Protein AF-A0AAW0JZM8-F1 (afdb_monomer_lite)

Structure (mmCIF, N/CA/C/O backbone):
data_AF-A0AAW0JZM8-F1
#
_entry.id   AF-A0AAW0JZM8-F1
#
loop_
_atom_site.group_PDB
_atom_site.id
_atom_site.type_symbol
_atom_site.label_atom_id
_atom_site.label_alt_id
_atom_site.label_comp_id
_atom_site.label_asym_id
_atom_site.label_entity_id
_atom_site.label_seq_id
_atom_site.pdbx_PDB_ins_code
_atom_site.Cartn_x
_atom_site.Cartn_y
_atom_site.Cartn_z
_atom_site.occupancy
_atom_site.B_iso_or_equiv
_atom_site.auth_seq_id
_atom_site.auth_comp_id
_atom_site.auth_asym_id
_atom_site.auth_atom_id
_atom_site.pdbx_PDB_model_num
ATOM 1 N N . MET A 1 1 ? 15.615 63.230 13.617 1.00 45.03 1 MET A N 1
ATOM 2 C CA . MET A 1 1 ? 15.292 61.955 14.292 1.00 45.03 1 MET A CA 1
ATOM 3 C C . MET A 1 1 ? 13.952 61.483 13.770 1.00 45.03 1 MET A C 1
ATOM 5 O O . MET A 1 1 ? 12.961 62.165 13.987 1.00 45.03 1 MET A O 1
ATOM 9 N N . LYS A 1 2 ? 13.944 60.403 12.987 1.00 40.84 2 LYS A N 1
ATOM 10 C CA . LYS A 1 2 ? 12.712 59.765 12.509 1.00 40.84 2 LYS A CA 1
ATOM 11 C C . LYS A 1 2 ? 12.279 58.720 13.555 1.00 40.84 2 LYS A C 1
ATOM 13 O O . LYS A 1 2 ? 13.166 58.125 14.166 1.00 40.84 2 LYS A O 1
ATOM 18 N N . PRO A 1 3 ? 10.973 58.537 13.806 1.00 41.38 3 PRO A N 1
ATOM 19 C CA . PRO A 1 3 ? 10.477 57.596 14.808 1.00 41.38 3 PRO A CA 1
ATOM 20 C C . PRO A 1 3 ? 10.865 56.148 14.465 1.00 41.38 3 PRO A C 1
ATOM 22 O O . PRO A 1 3 ? 10.986 55.786 13.295 1.00 41.38 3 PRO A O 1
ATOM 25 N N . VAL A 1 4 ? 11.042 55.328 15.507 1.00 50.41 4 VAL A N 1
ATOM 26 C CA . VAL A 1 4 ? 11.489 53.915 15.467 1.00 50.41 4 VAL A CA 1
ATOM 27 C C . VAL A 1 4 ? 10.543 53.001 14.661 1.00 50.41 4 VAL A C 1
ATOM 29 O O . VAL A 1 4 ? 10.888 51.874 14.328 1.00 50.41 4 VAL A O 1
ATOM 32 N N . GLU A 1 5 ? 9.385 53.508 14.251 1.00 47.94 5 GLU A N 1
ATOM 33 C CA . GLU A 1 5 ? 8.382 52.804 13.446 1.00 47.94 5 GLU A CA 1
ATOM 34 C C . GLU A 1 5 ? 8.739 52.703 11.947 1.00 47.94 5 GLU A C 1
ATOM 36 O O . GLU A 1 5 ? 8.196 51.866 11.232 1.00 47.94 5 GLU A O 1
ATOM 41 N N . LEU A 1 6 ? 9.706 53.490 11.456 1.00 44.22 6 LEU A N 1
ATOM 42 C CA . LEU A 1 6 ? 10.126 53.453 10.044 1.00 44.22 6 LEU A CA 1
ATOM 43 C C . LEU A 1 6 ? 11.181 52.380 9.722 1.00 44.22 6 LEU A C 1
ATOM 45 O O . LEU A 1 6 ? 11.315 52.004 8.560 1.00 44.22 6 LEU A O 1
ATOM 49 N N . LEU A 1 7 ? 11.873 51.824 10.724 1.00 44.62 7 LEU A N 1
ATOM 50 C CA . LEU A 1 7 ? 12.857 50.742 10.529 1.00 44.62 7 LEU A CA 1
ATOM 51 C C . LEU A 1 7 ? 12.216 49.362 10.303 1.00 44.62 7 LEU A C 1
ATOM 53 O O . LEU A 1 7 ? 12.874 48.458 9.795 1.00 44.62 7 LEU A O 1
ATOM 57 N N . LEU A 1 8 ? 10.929 49.199 10.621 1.00 47.19 8 LEU A N 1
ATOM 58 C CA . LEU A 1 8 ? 10.200 47.945 10.400 1.00 47.19 8 LEU A CA 1
ATOM 59 C C . LEU A 1 8 ? 9.615 47.822 8.985 1.00 47.19 8 LEU A C 1
ATOM 61 O O . LEU A 1 8 ? 9.222 46.732 8.586 1.00 4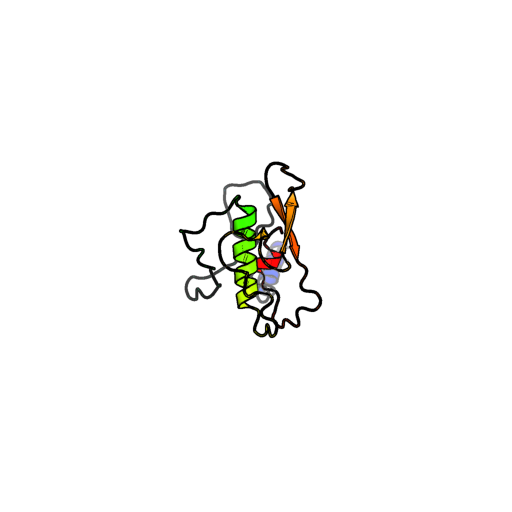7.19 8 LEU A O 1
ATOM 65 N N . SER A 1 9 ? 9.584 48.903 8.201 1.00 44.34 9 SER A N 1
ATOM 66 C CA . SER A 1 9 ? 9.092 48.852 6.816 1.00 44.34 9 SER A CA 1
ATOM 67 C C . SER A 1 9 ? 10.167 48.433 5.803 1.00 44.34 9 SER A C 1
ATOM 69 O O . SER A 1 9 ? 9.861 47.727 4.845 1.00 44.34 9 SER A O 1
ATOM 71 N N . GLU A 1 10 ? 11.437 48.773 6.045 1.00 46.12 10 GLU A N 1
ATOM 72 C CA . GLU A 1 10 ? 12.543 48.451 5.127 1.00 46.12 10 GLU A CA 1
ATOM 73 C C . GLU A 1 10 ? 13.203 47.090 5.413 1.00 46.12 10 GLU A C 1
ATOM 75 O O . GLU A 1 10 ? 13.755 46.476 4.502 1.00 46.12 10 GLU A O 1
ATOM 80 N N . LEU A 1 11 ? 13.072 46.541 6.629 1.00 44.38 11 LEU A N 1
ATOM 81 C CA . LEU A 1 11 ? 13.499 45.161 6.919 1.00 44.38 11 LEU A CA 1
ATOM 82 C C . LEU A 1 11 ? 12.531 44.104 6.361 1.00 44.38 11 LEU A C 1
ATOM 84 O O . LEU A 1 11 ? 12.945 42.976 6.095 1.00 44.38 11 LEU A O 1
ATOM 88 N N . ASN A 1 12 ? 11.274 44.473 6.105 1.00 53.19 12 ASN A N 1
ATOM 89 C CA . ASN A 1 12 ? 10.270 43.562 5.551 1.00 53.19 12 ASN A CA 1
ATOM 90 C C . ASN A 1 12 ? 10.398 43.376 4.031 1.00 53.19 12 ASN A C 1
ATOM 92 O O . ASN A 1 12 ? 9.993 42.341 3.511 1.00 53.19 12 ASN A O 1
ATOM 96 N N . ALA A 1 13 ? 10.997 44.328 3.311 1.00 46.75 13 ALA A N 1
ATOM 97 C CA . ALA A 1 13 ? 11.145 44.241 1.857 1.00 46.75 13 ALA A CA 1
ATOM 98 C C . ALA A 1 13 ? 12.374 43.422 1.408 1.00 46.75 13 ALA A C 1
ATOM 100 O O . ALA A 1 13 ? 12.394 42.910 0.290 1.00 46.75 13 ALA A O 1
ATOM 101 N N . ALA A 1 14 ? 13.391 43.264 2.265 1.00 45.50 14 ALA A N 1
ATOM 102 C CA . ALA A 1 14 ? 14.632 42.561 1.917 1.00 45.50 14 ALA A CA 1
ATOM 103 C C . ALA A 1 14 ? 14.622 41.053 2.238 1.00 45.50 14 ALA A C 1
ATOM 105 O O . ALA A 1 14 ? 15.433 40.313 1.686 1.00 45.50 14 ALA A O 1
ATOM 106 N N . TRP A 1 15 ? 13.692 40.576 3.074 1.00 45.41 15 TRP A N 1
ATOM 107 C CA . TRP A 1 15 ? 13.544 39.146 3.395 1.00 45.41 15 TRP A CA 1
ATOM 108 C C . TRP A 1 15 ? 12.408 38.443 2.638 1.00 45.41 15 TRP A C 1
ATOM 110 O O . TRP A 1 15 ? 12.317 37.222 2.670 1.00 45.41 15 TRP A O 1
ATOM 120 N N . GLN A 1 16 ? 11.585 39.163 1.871 1.00 43.00 16 GLN A N 1
ATOM 121 C CA . GLN A 1 16 ? 10.498 38.576 1.069 1.00 43.00 16 GLN A CA 1
ATOM 122 C C . GLN A 1 16 ? 10.956 37.907 -0.246 1.00 43.00 16 GLN A C 1
ATOM 124 O O . GLN A 1 16 ? 10.180 37.780 -1.190 1.00 43.00 16 GLN A O 1
ATOM 129 N N . ARG A 1 17 ? 12.214 37.458 -0.343 1.00 51.03 17 ARG A N 1
ATOM 130 C CA . ARG A 1 17 ? 12.748 36.767 -1.535 1.00 51.03 17 ARG A CA 1
ATOM 131 C C . ARG A 1 17 ? 13.494 35.471 -1.224 1.00 51.03 17 ARG A C 1
ATOM 133 O O . ARG A 1 17 ? 14.467 35.145 -1.892 1.00 51.03 17 ARG A O 1
ATOM 140 N N . ALA A 1 18 ? 13.016 34.709 -0.250 1.00 44.44 18 ALA A N 1
ATOM 141 C CA . ALA A 1 18 ? 13.235 33.268 -0.190 1.00 44.44 18 ALA A CA 1
ATOM 142 C C . ALA A 1 18 ? 12.201 32.662 0.763 1.00 44.44 18 ALA A C 1
ATOM 144 O O . ALA A 1 18 ? 12.092 33.100 1.900 1.00 44.44 18 ALA A O 1
ATOM 145 N N . ILE A 1 19 ? 11.501 31.622 0.306 1.00 40.62 19 ILE A N 1
ATOM 146 C CA . ILE A 1 19 ? 10.450 30.874 1.016 1.00 40.62 19 ILE A CA 1
ATOM 147 C C . ILE A 1 19 ? 9.079 31.574 0.998 1.00 40.62 19 ILE A C 1
ATOM 149 O O . ILE A 1 19 ? 8.740 32.417 1.824 1.00 40.62 19 ILE A O 1
ATOM 153 N N . HIS A 1 20 ? 8.251 31.166 0.039 1.00 39.25 20 HIS A N 1
ATOM 154 C CA . HIS A 1 20 ? 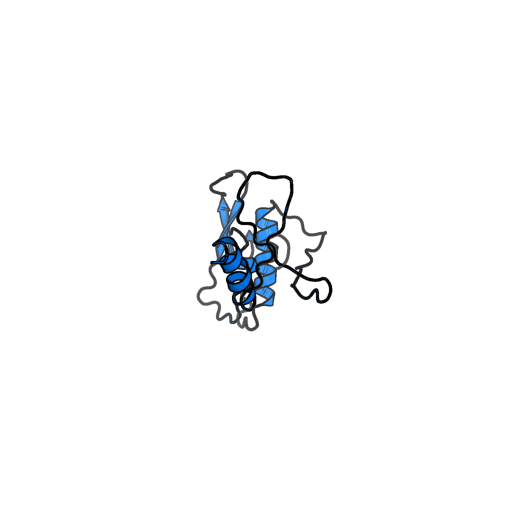6.841 31.527 -0.032 1.00 39.25 20 HIS A CA 1
ATOM 155 C C . HIS A 1 20 ? 6.061 30.646 0.965 1.00 39.25 20 HIS A C 1
ATOM 157 O O . HIS A 1 20 ? 5.674 29.528 0.639 1.00 39.25 20 HIS A O 1
ATOM 163 N N . ILE A 1 21 ? 5.865 31.112 2.203 1.00 44.03 21 ILE A N 1
ATOM 164 C CA . ILE A 1 21 ? 4.858 30.539 3.114 1.00 44.03 21 ILE A CA 1
ATOM 165 C C . ILE A 1 21 ? 3.620 31.422 3.011 1.00 44.03 21 ILE A C 1
ATOM 167 O O . ILE A 1 21 ? 3.566 32.510 3.584 1.00 44.03 21 ILE A O 1
ATOM 171 N N . SER A 1 22 ? 2.621 30.959 2.263 1.00 43.25 22 SER A N 1
ATOM 172 C CA . SER A 1 22 ? 1.286 31.551 2.299 1.00 43.25 22 SER A CA 1
ATOM 173 C C . SER A 1 22 ? 0.576 31.071 3.566 1.00 43.25 22 SER A C 1
ATOM 175 O O . SER A 1 22 ? 0.217 29.900 3.686 1.00 43.25 22 SER A O 1
ATOM 177 N N . TYR A 1 23 ? 0.397 31.956 4.547 1.00 44.81 23 TYR A N 1
ATOM 178 C CA . TYR A 1 23 ? -0.482 31.691 5.684 1.00 44.81 23 TYR A CA 1
ATOM 179 C C . TYR A 1 23 ? -1.940 31.866 5.228 1.00 44.81 23 TYR A C 1
ATOM 181 O O . TYR A 1 23 ? -2.368 32.981 4.928 1.00 44.81 23 TYR A O 1
ATOM 189 N N . CYS A 1 24 ? -2.721 30.781 5.196 1.00 47.06 24 CYS A N 1
ATOM 190 C CA . CYS A 1 24 ? -4.172 30.859 5.010 1.00 47.06 24 CYS A CA 1
ATOM 191 C C . CYS A 1 24 ? -4.814 31.543 6.230 1.00 47.06 24 CYS A C 1
ATOM 193 O O . CYS A 1 24 ? -4.725 31.034 7.346 1.00 47.06 24 CYS A O 1
ATOM 195 N N . LYS A 1 25 ? -5.493 32.680 6.034 1.00 37.94 25 LYS A N 1
ATOM 196 C CA . LYS A 1 25 ? -6.461 33.189 7.015 1.00 37.94 25 LYS A CA 1
ATOM 197 C C . LYS A 1 25 ? -7.734 32.353 6.898 1.00 37.94 25 LYS A C 1
ATOM 199 O O . LYS A 1 25 ? -8.571 32.648 6.053 1.00 37.94 25 LYS A O 1
ATOM 204 N N . ASP A 1 26 ? -7.885 31.344 7.745 1.00 42.72 26 ASP A N 1
ATOM 205 C CA . ASP A 1 26 ? -9.205 30.786 8.037 1.00 42.72 26 ASP A CA 1
ATOM 206 C C . ASP A 1 26 ? -9.799 31.562 9.223 1.00 42.72 26 ASP A C 1
ATOM 208 O O . ASP A 1 26 ? -9.156 31.709 10.264 1.00 42.72 26 ASP A O 1
ATOM 212 N N . GLN A 1 27 ? -10.992 32.133 9.060 1.00 44.06 27 GLN A N 1
ATOM 213 C CA . GLN A 1 27 ? -11.641 32.950 10.090 1.00 44.06 27 GLN A CA 1
ATOM 214 C C . GLN A 1 27 ? -12.501 32.139 11.070 1.00 44.06 27 GLN A C 1
ATOM 216 O O . GLN A 1 27 ? -13.363 32.729 11.724 1.00 44.06 27 GLN A O 1
ATOM 221 N N . GLN A 1 28 ? -12.300 30.820 11.230 1.00 52.44 28 GLN A N 1
ATOM 222 C CA . GLN A 1 28 ? -13.211 30.088 12.118 1.00 52.44 28 GLN A CA 1
ATOM 223 C C . GLN A 1 28 ? -12.726 28.861 12.897 1.00 52.44 28 GLN A C 1
ATOM 225 O O . GLN A 1 28 ? -13.570 28.062 13.288 1.00 52.44 28 GLN A O 1
ATOM 230 N N . THR A 1 29 ? -11.449 28.735 13.283 1.00 40.78 29 THR A N 1
ATOM 231 C CA . THR A 1 29 ? -11.083 27.754 14.333 1.00 40.78 29 THR A CA 1
ATOM 232 C C . THR A 1 29 ? -9.882 28.174 15.184 1.00 40.78 29 THR A C 1
ATOM 234 O O . THR A 1 29 ? -8.752 28.216 14.706 1.00 40.78 29 THR A O 1
ATOM 237 N N . THR A 1 30 ? -10.102 28.398 16.484 1.00 41.78 30 THR A N 1
ATOM 238 C CA . THR A 1 30 ? -9.069 28.620 17.519 1.00 41.78 30 THR A CA 1
ATOM 239 C C . THR A 1 30 ? -8.413 27.303 17.953 1.00 41.78 30 THR A C 1
ATOM 241 O O . THR A 1 30 ? -8.324 26.998 19.140 1.00 41.78 30 THR A O 1
ATOM 244 N N . VAL A 1 31 ? -7.990 26.473 17.001 1.00 42.31 31 VAL A N 1
ATOM 245 C CA . VAL A 1 31 ? -7.207 25.271 17.299 1.00 42.31 31 VAL A CA 1
ATOM 246 C C . VAL A 1 31 ? -6.013 25.243 16.365 1.00 42.31 31 VAL A C 1
ATOM 248 O O . VAL A 1 31 ? -6.164 25.205 15.146 1.00 42.31 31 VAL A O 1
ATOM 251 N N . ILE A 1 32 ? -4.817 25.297 16.949 1.00 51.56 32 ILE A N 1
ATOM 252 C CA . ILE A 1 32 ? -3.557 25.220 16.214 1.00 51.56 32 ILE A CA 1
ATOM 253 C C . ILE A 1 32 ? -3.372 23.761 15.794 1.00 51.56 32 ILE A C 1
ATOM 255 O O . ILE A 1 32 ? -2.749 22.971 16.495 1.00 51.56 32 ILE A O 1
ATOM 259 N N . TYR A 1 33 ? -3.956 23.391 14.660 1.00 44.34 33 TYR A N 1
ATOM 260 C CA . TYR A 1 33 ? -3.547 22.197 13.939 1.00 44.34 33 TYR A CA 1
ATOM 261 C C . TYR A 1 33 ? -2.470 22.613 12.944 1.00 44.34 33 TYR A C 1
ATOM 263 O O . TYR A 1 33 ? -2.697 23.486 12.106 1.00 44.34 33 TYR A O 1
ATOM 271 N N . THR A 1 34 ? -1.294 21.989 13.017 1.00 44.66 34 THR A N 1
ATOM 272 C CA . THR A 1 34 ? -0.272 22.051 11.966 1.00 44.66 34 THR A CA 1
ATOM 273 C C . THR A 1 34 ? -0.805 21.321 10.736 1.00 44.66 34 THR A C 1
ATOM 275 O O . THR A 1 34 ? -0.484 20.167 10.468 1.00 44.66 34 THR A O 1
ATOM 278 N N . LYS A 1 35 ? -1.697 21.984 10.003 1.00 52.66 35 LYS A N 1
ATOM 279 C CA . LYS A 1 35 ? -2.163 21.548 8.695 1.00 52.66 35 LYS A CA 1
ATOM 280 C C . LYS A 1 35 ? -1.178 22.070 7.654 1.00 52.66 35 LYS A C 1
ATOM 282 O O . LYS A 1 35 ? -0.990 23.277 7.532 1.00 52.66 35 LYS A O 1
ATOM 287 N N . ILE A 1 36 ? -0.540 21.163 6.918 1.00 45.72 36 ILE A N 1
ATOM 288 C CA . ILE A 1 36 ? 0.210 21.518 5.712 1.00 45.72 36 ILE A CA 1
ATOM 289 C C . ILE A 1 36 ? -0.839 21.828 4.639 1.00 45.72 36 ILE A C 1
ATOM 291 O O . ILE A 1 36 ? -1.544 20.930 4.184 1.00 45.72 36 ILE A O 1
ATOM 295 N N . CYS A 1 37 ? -0.989 23.101 4.277 1.00 44.06 37 CYS A N 1
ATOM 296 C CA . CYS A 1 37 ? -1.728 23.493 3.082 1.00 44.06 37 CYS A CA 1
ATOM 297 C C . CYS A 1 37 ? -0.756 23.421 1.901 1.00 44.06 37 CYS A C 1
ATOM 299 O O . CYS A 1 37 ? 0.177 24.219 1.834 1.00 44.06 37 CYS A O 1
ATOM 301 N N . SER A 1 38 ? -0.935 22.472 0.986 1.00 44.00 38 SER A N 1
ATOM 302 C CA . SER A 1 38 ? -0.253 22.516 -0.307 1.00 44.00 38 SER A CA 1
ATOM 303 C C . SER A 1 38 ? -1.015 23.476 -1.211 1.00 44.00 38 SER A C 1
ATOM 305 O O . SER A 1 38 ? -2.189 23.248 -1.500 1.00 44.00 38 SER A O 1
ATOM 307 N N . ALA A 1 39 ? -0.356 24.550 -1.638 1.00 42.78 39 ALA A N 1
ATOM 308 C CA . ALA A 1 39 ? -0.819 25.338 -2.766 1.00 42.78 39 ALA A CA 1
ATOM 309 C C . ALA A 1 39 ? -0.633 24.487 -4.024 1.00 42.78 39 ALA A C 1
ATOM 311 O O . ALA A 1 39 ? 0.481 24.339 -4.517 1.00 42.78 39 ALA A O 1
ATOM 312 N N . THR A 1 40 ? -1.704 23.868 -4.496 1.00 39.22 40 THR A N 1
ATOM 313 C CA . THR A 1 40 ? -1.813 23.565 -5.917 1.00 39.22 40 THR A CA 1
ATOM 314 C C . THR A 1 40 ? -2.626 24.706 -6.491 1.00 39.22 40 THR A C 1
ATOM 316 O O . THR A 1 40 ? -3.836 24.776 -6.271 1.00 39.22 40 THR A O 1
ATOM 319 N N . ASP A 1 41 ? -1.924 25.640 -7.130 1.00 37.59 41 ASP A N 1
ATOM 320 C CA . ASP A 1 41 ? -2.533 26.457 -8.166 1.00 37.59 41 ASP A CA 1
ATOM 321 C C . ASP A 1 41 ? -3.185 25.489 -9.164 1.00 37.59 41 ASP A C 1
ATOM 323 O O . ASP A 1 41 ? -2.635 24.430 -9.482 1.00 37.59 41 ASP A O 1
ATOM 327 N N . GLU A 1 42 ? -4.411 25.805 -9.559 1.00 59.44 42 GLU A N 1
ATOM 328 C CA . GLU A 1 42 ? -5.081 25.139 -10.668 1.00 59.44 42 GLU A CA 1
ATOM 329 C C . GLU A 1 42 ? -4.152 25.224 -11.900 1.00 59.44 42 GLU A C 1
ATOM 331 O O . GLU A 1 42 ? -3.561 26.278 -12.126 1.00 59.44 42 GLU A O 1
ATOM 336 N N . ASP A 1 43 ? -4.017 24.116 -12.643 1.00 48.44 43 ASP A N 1
ATOM 337 C CA . ASP A 1 43 ? -3.170 23.903 -13.841 1.00 48.44 43 ASP A CA 1
ATOM 338 C C . ASP A 1 43 ? -1.841 23.135 -13.629 1.00 48.44 43 ASP A C 1
ATOM 340 O O . ASP A 1 43 ? -0.766 23.618 -13.961 1.00 48.44 43 ASP A O 1
ATOM 344 N N . ASP A 1 44 ? -1.918 21.914 -13.078 1.00 39.69 44 ASP A N 1
ATOM 345 C CA . ASP A 1 44 ? -1.194 20.703 -13.537 1.00 39.69 44 ASP A CA 1
ATOM 346 C C . ASP A 1 44 ? -1.465 19.548 -12.551 1.00 39.69 44 ASP A C 1
ATOM 348 O O . ASP A 1 44 ? -0.668 19.183 -11.682 1.00 39.69 44 ASP A O 1
ATOM 352 N N . GLU A 1 45 ? -2.658 18.965 -12.672 1.00 46.44 45 GLU A N 1
ATOM 353 C CA . GLU A 1 45 ? -3.105 17.791 -11.922 1.00 46.44 45 GLU A CA 1
ATOM 354 C C . GLU A 1 45 ? -2.373 16.526 -12.413 1.00 46.44 45 GLU A C 1
ATOM 356 O O . GLU A 1 45 ? -2.908 15.707 -13.154 1.00 46.44 45 GLU A O 1
ATOM 361 N N . GLN A 1 46 ? -1.115 16.366 -12.008 1.00 42.59 46 GLN A N 1
ATOM 362 C CA . GLN A 1 46 ? -0.376 15.096 -12.057 1.00 42.59 46 GLN A CA 1
ATOM 363 C C . GLN A 1 46 ? 0.180 14.746 -10.667 1.00 42.59 46 GLN A C 1
ATOM 365 O O . GLN A 1 46 ? 1.248 14.160 -10.520 1.00 42.59 46 GLN A O 1
ATOM 370 N N . GLY A 1 47 ? -0.572 15.081 -9.616 1.00 41.78 47 GLY A N 1
ATOM 371 C CA . GLY A 1 47 ? -0.515 14.332 -8.365 1.00 41.78 47 GLY A CA 1
ATOM 372 C C . GLY A 1 47 ? -1.348 13.074 -8.565 1.00 41.78 47 GLY A C 1
ATOM 373 O O . GLY A 1 47 ? -2.531 13.183 -8.870 1.00 41.78 47 GLY A O 1
ATOM 374 N N . LEU A 1 48 ? -0.735 11.894 -8.474 1.00 44.09 48 LEU A N 1
ATOM 375 C CA . LEU A 1 48 ? -1.359 10.606 -8.775 1.00 44.09 48 LEU A CA 1
ATOM 376 C C . LEU A 1 48 ? -2.534 10.329 -7.816 1.00 44.09 48 LEU A C 1
ATOM 378 O O . LEU A 1 48 ? -2.398 9.608 -6.829 1.00 44.09 48 LEU A O 1
ATOM 382 N N . ALA A 1 49 ? -3.708 10.894 -8.094 1.00 50.22 49 ALA A N 1
ATOM 383 C CA . ALA A 1 49 ? -4.949 10.503 -7.459 1.00 50.22 49 ALA A CA 1
ATOM 384 C C . ALA A 1 49 ? -5.192 9.044 -7.852 1.00 50.22 49 ALA A C 1
ATOM 386 O O . ALA A 1 49 ? -5.667 8.751 -8.949 1.00 50.22 49 ALA A O 1
ATOM 387 N N . VAL A 1 50 ? -4.805 8.105 -6.984 1.00 61.19 50 VAL A N 1
ATOM 388 C CA . VAL A 1 50 ? -5.108 6.687 -7.184 1.00 61.19 50 VAL A CA 1
ATOM 389 C C . VAL A 1 50 ? -6.629 6.562 -7.167 1.00 61.19 50 VAL A C 1
ATOM 391 O O . VAL A 1 50 ? -7.2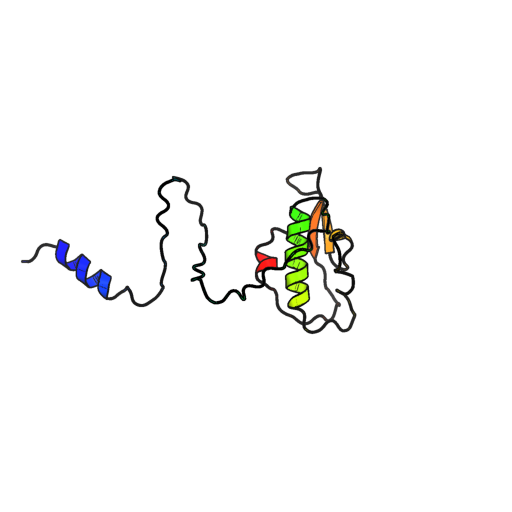58 6.521 -6.107 1.00 61.19 50 VAL A O 1
ATOM 394 N N . ALA A 1 51 ? -7.230 6.553 -8.356 1.00 74.94 51 ALA A N 1
ATOM 395 C CA . ALA A 1 51 ? -8.655 6.359 -8.535 1.00 74.94 51 ALA A CA 1
ATOM 396 C C . ALA A 1 51 ? -9.003 4.953 -8.035 1.00 74.94 51 ALA A C 1
ATOM 398 O O . ALA A 1 51 ? -8.718 3.943 -8.678 1.00 74.94 51 ALA A O 1
ATOM 399 N N . VAL A 1 52 ? -9.572 4.880 -6.832 1.00 85.62 52 VAL A N 1
ATOM 400 C CA . VAL A 1 52 ? -10.025 3.613 -6.260 1.00 85.62 52 VAL A CA 1
ATOM 401 C C . VAL A 1 52 ? -11.280 3.182 -7.006 1.00 85.62 52 VAL A C 1
ATOM 403 O O . VAL A 1 52 ? -12.269 3.914 -7.006 1.00 85.62 52 VAL A O 1
ATOM 406 N N . ASP A 1 53 ? -11.251 1.988 -7.601 1.00 87.81 53 ASP A N 1
ATOM 407 C CA . ASP A 1 53 ? -12.421 1.391 -8.248 1.00 87.81 53 ASP A CA 1
ATOM 408 C C . ASP A 1 53 ? -13.617 1.378 -7.271 1.00 87.81 53 ASP A C 1
ATOM 410 O O . ASP A 1 53 ? -13.517 0.789 -6.185 1.00 87.81 53 ASP A O 1
ATOM 414 N N . PRO A 1 54 ? -14.752 2.014 -7.624 1.00 88.81 54 PRO A N 1
ATOM 415 C CA . PRO A 1 54 ? -15.922 2.099 -6.753 1.00 88.81 54 PRO A CA 1
ATOM 416 C C . PRO A 1 54 ? -16.539 0.731 -6.429 1.00 88.81 54 PRO A C 1
ATOM 418 O O . PRO A 1 54 ? -17.304 0.616 -5.467 1.00 88.81 54 PRO A O 1
ATOM 421 N N . ASN A 1 55 ? -16.222 -0.320 -7.187 1.00 93.81 55 ASN A N 1
ATOM 422 C CA . ASN A 1 55 ? -16.710 -1.673 -6.932 1.00 93.81 55 ASN A CA 1
ATOM 423 C C . ASN A 1 55 ? -15.942 -2.384 -5.811 1.00 93.81 55 ASN A C 1
ATOM 425 O O . ASN A 1 55 ? -16.452 -3.348 -5.235 1.00 93.81 55 ASN A O 1
ATOM 429 N N . LEU A 1 56 ? -14.756 -1.898 -5.432 1.00 93.94 56 LEU A N 1
ATOM 430 C CA . LEU A 1 56 ? -13.985 -2.477 -4.336 1.00 93.94 56 LEU A CA 1
ATOM 431 C C . LEU A 1 56 ? -14.652 -2.206 -2.983 1.00 93.94 56 LEU A C 1
ATOM 433 O O . LEU A 1 56 ? -15.052 -1.087 -2.657 1.00 93.94 56 LEU A O 1
ATOM 437 N N . ARG A 1 57 ? -14.764 -3.260 -2.171 1.00 97.31 57 ARG A N 1
ATOM 438 C CA . ARG A 1 57 ? -15.352 -3.218 -0.825 1.00 97.31 57 ARG A CA 1
ATOM 439 C C . ARG A 1 57 ? -14.288 -3.554 0.206 1.00 97.31 57 ARG A C 1
ATOM 441 O O . ARG A 1 57 ? -13.700 -4.632 0.144 1.00 97.31 57 ARG A O 1
ATOM 448 N N . PHE A 1 58 ? -14.056 -2.642 1.141 1.00 95.81 58 PHE A N 1
ATOM 449 C CA . PHE A 1 58 ? -13.054 -2.781 2.196 1.00 95.81 58 PHE A CA 1
ATOM 450 C C . PHE A 1 58 ? -13.726 -3.063 3.538 1.00 95.81 58 PHE A C 1
ATOM 452 O O . PHE A 1 58 ? -14.826 -2.578 3.790 1.00 95.81 58 PHE A O 1
ATOM 459 N N . GLU A 1 59 ? -13.055 -3.825 4.403 1.00 95.56 59 GLU A N 1
ATOM 460 C CA . GLU A 1 59 ? -13.577 -4.171 5.737 1.00 95.56 59 GLU A CA 1
ATOM 461 C C . GLU A 1 59 ? -13.698 -2.939 6.642 1.00 95.56 59 GLU A C 1
ATOM 463 O O . GLU A 1 59 ? -14.566 -2.881 7.508 1.00 95.56 59 GLU A O 1
ATOM 468 N N . ASN A 1 60 ? -12.810 -1.959 6.457 1.00 94.19 60 ASN A N 1
ATOM 469 C CA . ASN A 1 60 ? -12.794 -0.704 7.196 1.00 94.19 60 ASN A CA 1
ATOM 470 C C . ASN A 1 60 ? -12.025 0.388 6.412 1.00 94.19 60 ASN A C 1
ATOM 472 O O . ASN A 1 60 ? -11.310 0.071 5.451 1.00 94.19 60 ASN A O 1
ATOM 476 N N . PRO A 1 61 ? -12.149 1.671 6.806 1.00 93.31 61 PRO A N 1
ATOM 477 C CA . PRO A 1 61 ? -11.441 2.777 6.158 1.00 93.31 61 PRO A CA 1
ATOM 478 C C . PRO A 1 61 ? -9.911 2.668 6.205 1.00 93.31 61 PRO A C 1
ATOM 480 O O . PRO A 1 61 ? -9.258 3.063 5.241 1.00 93.31 61 PRO A O 1
ATOM 483 N N . SER A 1 62 ? -9.333 2.095 7.265 1.00 93.50 62 SER A N 1
ATOM 484 C CA . SER A 1 62 ? -7.880 1.921 7.384 1.00 93.50 62 SER A CA 1
ATOM 485 C C . SER A 1 62 ? -7.334 0.983 6.307 1.00 93.50 62 SER A C 1
ATOM 487 O O . SER A 1 62 ? -6.333 1.298 5.671 1.00 93.50 62 SER A O 1
ATOM 489 N N . LEU A 1 63 ? -8.024 -0.125 6.007 1.00 95.44 63 LEU A N 1
ATOM 490 C CA . LEU A 1 63 ? -7.631 -1.013 4.905 1.00 95.44 63 LEU A CA 1
ATOM 491 C C . LEU A 1 63 ? -7.827 -0.370 3.528 1.00 95.44 63 LEU A C 1
ATOM 493 O O . LEU A 1 63 ? -7.052 -0.650 2.617 1.00 95.44 63 LEU A O 1
ATOM 497 N N . ARG A 1 64 ? -8.818 0.515 3.359 1.00 94.81 64 ARG A N 1
ATOM 498 C CA . ARG A 1 64 ? -8.949 1.314 2.128 1.00 94.81 64 ARG A CA 1
ATOM 499 C C . ARG A 1 64 ? -7.757 2.257 1.953 1.00 94.81 64 ARG A C 1
ATOM 501 O O . ARG A 1 64 ? -7.239 2.375 0.847 1.00 94.81 64 ARG A O 1
ATOM 508 N N . GLN A 1 65 ? -7.315 2.907 3.027 1.00 93.50 65 GLN A N 1
ATOM 509 C CA . GLN A 1 65 ? -6.147 3.785 2.991 1.00 93.50 65 GLN A CA 1
ATOM 510 C C . GLN A 1 65 ? -4.861 2.996 2.710 1.00 93.50 65 GLN A C 1
ATOM 512 O O . GLN A 1 65 ? -4.087 3.372 1.834 1.00 93.50 65 GLN A O 1
ATOM 517 N N . ALA A 1 66 ? -4.687 1.847 3.368 1.00 95.12 66 ALA A N 1
ATOM 518 C CA . ALA A 1 66 ? -3.572 0.943 3.104 1.00 95.12 66 ALA A CA 1
ATOM 519 C C . ALA A 1 66 ? -3.565 0.450 1.648 1.00 95.12 66 ALA A C 1
ATOM 521 O O . ALA A 1 66 ? -2.510 0.397 1.026 1.00 95.12 66 ALA A O 1
ATOM 522 N N . TYR A 1 67 ? -4.732 0.142 1.068 1.00 96.00 67 TYR A N 1
ATOM 523 C CA . TYR A 1 67 ? -4.838 -0.197 -0.353 1.00 96.00 67 TYR A CA 1
ATOM 524 C C . TYR A 1 67 ? -4.292 0.922 -1.243 1.00 96.00 67 TYR A C 1
ATOM 526 O O . TYR A 1 67 ? -3.465 0.643 -2.104 1.00 96.00 67 TYR A O 1
ATOM 534 N N . ILE A 1 68 ? -4.704 2.173 -1.016 1.00 94.12 68 ILE A N 1
ATOM 535 C CA . ILE A 1 68 ? -4.231 3.331 -1.791 1.00 94.12 68 ILE A CA 1
ATOM 536 C C . ILE A 1 68 ? -2.705 3.446 -1.708 1.00 94.12 68 ILE A C 1
ATOM 538 O O . ILE A 1 68 ? -2.044 3.519 -2.742 1.00 94.12 68 ILE A O 1
ATOM 542 N N . ALA A 1 69 ? -2.148 3.375 -0.497 1.00 94.56 69 ALA A N 1
ATOM 543 C CA . ALA A 1 69 ? -0.707 3.444 -0.272 1.00 94.56 69 ALA A CA 1
ATOM 544 C C . ALA A 1 69 ? 0.059 2.318 -0.974 1.00 94.56 69 ALA A C 1
ATOM 546 O O . ALA A 1 69 ? 1.072 2.556 -1.627 1.00 94.56 69 ALA A O 1
ATOM 547 N N . LEU A 1 70 ? -0.443 1.085 -0.876 1.00 95.88 70 LEU A N 1
ATOM 548 C CA . LEU A 1 70 ? 0.184 -0.087 -1.483 1.00 95.88 70 LEU A CA 1
ATOM 549 C C . LEU A 1 70 ? 0.064 -0.077 -3.009 1.00 95.88 70 LEU A C 1
ATOM 551 O O . LEU A 1 70 ? 0.979 -0.542 -3.680 1.00 95.88 70 LEU A O 1
ATOM 555 N N . GLN A 1 71 ? -1.022 0.456 -3.577 1.00 96.06 71 GLN A N 1
ATOM 556 C CA . GLN A 1 71 ? -1.135 0.637 -5.028 1.00 96.06 71 GLN A CA 1
ATOM 557 C C . GLN A 1 71 ? -0.206 1.747 -5.534 1.00 96.06 71 GLN A C 1
ATOM 559 O O . GLN A 1 71 ? 0.462 1.552 -6.549 1.00 96.06 71 GLN A O 1
ATOM 564 N N . ALA A 1 72 ? -0.092 2.863 -4.806 1.00 92.94 72 ALA A N 1
ATOM 565 C CA . ALA A 1 72 ? 0.893 3.901 -5.105 1.00 92.94 72 ALA A CA 1
ATOM 566 C C . ALA A 1 72 ? 2.317 3.325 -5.057 1.00 92.94 72 ALA A C 1
ATOM 568 O O . ALA A 1 72 ? 3.093 3.498 -5.995 1.00 92.94 72 ALA A O 1
ATOM 569 N N . TRP A 1 73 ? 2.642 2.543 -4.025 1.00 95.06 73 TRP A N 1
ATOM 570 C CA . TRP A 1 73 ? 3.956 1.914 -3.920 1.00 95.06 73 TRP A CA 1
ATOM 571 C C . TRP A 1 73 ? 4.199 0.867 -5.006 1.00 95.06 73 TRP A C 1
ATOM 573 O O . TRP A 1 73 ? 5.264 0.864 -5.613 1.00 95.06 73 TRP A O 1
ATOM 583 N N . LYS A 1 74 ? 3.193 0.055 -5.345 1.00 95.75 74 LYS A N 1
ATOM 584 C CA . LYS A 1 74 ? 3.264 -0.869 -6.481 1.00 95.75 74 LYS A CA 1
ATOM 585 C C . LYS A 1 74 ? 3.569 -0.148 -7.794 1.00 95.75 74 LYS A C 1
ATOM 587 O O . LYS A 1 74 ? 4.347 -0.661 -8.585 1.00 95.75 74 LYS A O 1
ATOM 592 N N . SER A 1 75 ? 3.004 1.040 -8.015 1.00 94.44 75 SER A N 1
ATOM 593 C CA . SER A 1 75 ? 3.298 1.849 -9.208 1.00 94.44 75 SER A CA 1
ATOM 594 C C . SER A 1 75 ? 4.715 2.440 -9.215 1.00 94.44 75 SER A C 1
ATOM 596 O O . SER A 1 75 ? 5.273 2.685 -10.279 1.00 94.44 75 SER A O 1
ATOM 598 N N . ALA A 1 76 ? 5.313 2.621 -8.033 1.00 94.94 76 ALA A N 1
ATOM 599 C CA . ALA A 1 76 ? 6.683 3.098 -7.848 1.00 94.94 76 ALA A CA 1
ATOM 600 C C . ALA A 1 76 ? 7.743 1.977 -7.940 1.00 94.94 76 ALA A C 1
ATOM 602 O O . ALA A 1 76 ? 8.945 2.259 -7.904 1.00 94.94 76 ALA A O 1
ATOM 603 N N . ILE A 1 77 ? 7.321 0.712 -8.046 1.00 96.00 77 ILE A N 1
ATOM 604 C CA . ILE A 1 77 ? 8.196 -0.442 -8.270 1.00 96.00 77 ILE A CA 1
ATOM 605 C C . ILE A 1 77 ? 8.441 -0.587 -9.771 1.00 96.00 77 ILE A C 1
ATOM 607 O O . ILE A 1 77 ? 7.522 -0.862 -10.538 1.00 96.00 77 ILE A O 1
ATOM 611 N N . TYR A 1 78 ? 9.697 -0.436 -10.190 1.00 97.38 78 TYR A N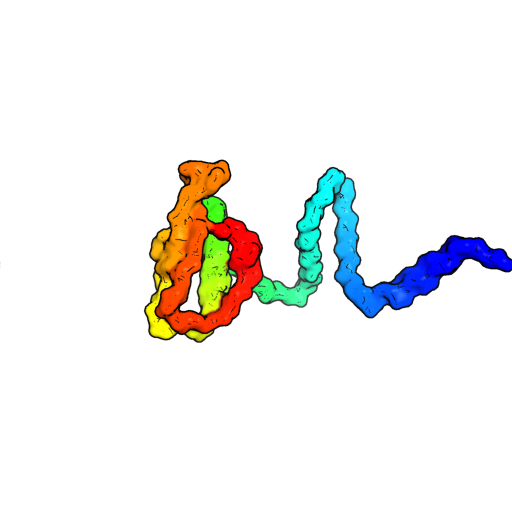 1
ATOM 612 C CA . TYR A 1 78 ? 10.099 -0.625 -11.586 1.00 97.38 78 TYR A CA 1
ATOM 613 C C . TYR A 1 78 ? 10.736 -1.998 -11.846 1.00 97.38 78 TYR A C 1
ATOM 615 O O . TYR A 1 78 ? 10.899 -2.378 -13.003 1.00 97.38 78 TYR A O 1
ATOM 623 N N . SER A 1 79 ? 11.094 -2.753 -10.801 1.00 97.62 79 SER A N 1
ATOM 624 C CA . SER A 1 79 ? 11.616 -4.119 -10.920 1.00 97.62 79 SER A CA 1
ATOM 625 C C . SER A 1 79 ? 11.070 -5.018 -9.811 1.00 97.62 79 SER A C 1
ATOM 627 O O . SER A 1 79 ? 11.264 -4.733 -8.633 1.00 97.62 79 SER A O 1
ATOM 629 N N . ASP A 1 80 ? 10.413 -6.112 -10.200 1.00 97.94 80 ASP A N 1
ATOM 630 C CA . ASP A 1 80 ? 9.904 -7.178 -9.322 1.00 97.94 80 ASP A CA 1
ATOM 631 C C . ASP A 1 80 ? 10.137 -8.553 -9.996 1.00 97.94 80 ASP A C 1
ATOM 633 O O . ASP A 1 80 ? 9.203 -9.168 -10.518 1.00 97.94 80 ASP A O 1
ATOM 637 N N . PRO A 1 81 ? 11.395 -9.034 -10.062 1.00 98.06 81 PRO A N 1
ATOM 638 C CA . PRO A 1 81 ? 11.775 -10.219 -10.837 1.00 98.06 81 PRO A CA 1
ATOM 639 C C . PRO A 1 81 ? 11.151 -11.517 -10.306 1.00 98.06 81 PRO A C 1
ATOM 641 O O . PRO A 1 81 ? 11.041 -12.500 -11.040 1.00 98.06 81 PRO A O 1
ATOM 644 N N . LEU A 1 82 ? 10.718 -11.529 -9.042 1.00 97.56 82 LEU A N 1
ATOM 645 C CA . LEU A 1 82 ? 10.084 -12.676 -8.392 1.00 97.56 82 LEU A CA 1
ATOM 646 C C . LEU A 1 82 ? 8.552 -12.585 -8.369 1.00 97.56 82 LEU A C 1
ATOM 648 O O . LEU A 1 82 ? 7.908 -13.454 -7.773 1.00 97.56 82 LEU A O 1
ATOM 652 N N . ASN A 1 83 ? 7.962 -11.561 -9.000 1.00 97.62 83 ASN A N 1
ATOM 653 C CA . ASN A 1 83 ? 6.522 -11.295 -8.976 1.00 97.62 83 ASN A CA 1
ATOM 654 C C . ASN A 1 83 ? 5.958 -11.263 -7.543 1.00 97.62 83 ASN A C 1
ATOM 656 O O . ASN A 1 83 ? 4.862 -11.761 -7.267 1.00 97.62 83 ASN A O 1
ATOM 660 N N . PHE A 1 84 ? 6.724 -10.722 -6.596 1.00 97.81 84 PHE A N 1
ATOM 661 C CA . PHE A 1 84 ? 6.374 -10.700 -5.184 1.00 97.81 84 PHE A CA 1
ATOM 662 C C . PHE A 1 84 ? 5.096 -9.888 -4.935 1.00 97.81 84 PHE A C 1
ATOM 664 O O . PHE A 1 84 ? 4.259 -10.295 -4.131 1.00 97.81 84 PHE A O 1
ATOM 671 N N . THR A 1 85 ? 4.904 -8.791 -5.669 1.00 98.06 85 THR A N 1
ATOM 672 C CA . THR A 1 85 ? 3.740 -7.894 -5.565 1.00 98.06 85 THR A CA 1
ATOM 673 C C . THR A 1 85 ? 2.601 -8.250 -6.531 1.00 98.06 85 THR A C 1
ATOM 675 O O . THR A 1 85 ? 1.598 -7.530 -6.638 1.00 98.06 85 THR A O 1
ATOM 678 N N . ALA A 1 86 ? 2.696 -9.383 -7.236 1.00 98.06 86 ALA A N 1
ATOM 679 C CA . ALA A 1 86 ? 1.694 -9.785 -8.224 1.00 98.06 86 ALA A CA 1
ATOM 680 C C . ALA A 1 86 ? 0.296 -9.960 -7.613 1.00 98.06 86 ALA A C 1
ATOM 682 O O . ALA A 1 86 ? -0.696 -9.589 -8.239 1.00 98.06 86 ALA A O 1
ATOM 683 N N . ASN A 1 87 ? 0.205 -10.437 -6.366 1.00 98.12 87 ASN A N 1
ATOM 684 C CA . ASN A 1 87 ? -1.072 -10.612 -5.671 1.00 98.12 87 ASN A CA 1
ATOM 685 C C . ASN A 1 87 ? -1.602 -9.340 -4.987 1.00 98.12 87 ASN A C 1
ATOM 687 O O . ASN A 1 87 ? -2.637 -9.403 -4.327 1.00 98.12 87 ASN A O 1
ATOM 691 N N . TRP A 1 88 ? -0.931 -8.194 -5.141 1.00 97.94 88 TRP A N 1
ATOM 692 C CA . TRP A 1 88 ? -1.402 -6.902 -4.633 1.00 97.94 88 TRP A CA 1
ATOM 693 C C . TRP A 1 88 ? -2.500 -6.339 -5.546 1.00 97.94 88 TRP A C 1
ATOM 695 O O . TRP A 1 88 ? -2.294 -5.336 -6.237 1.00 97.94 88 TRP A O 1
ATOM 705 N N . VAL A 1 89 ? -3.631 -7.042 -5.619 1.00 96.12 89 VAL A N 1
ATOM 706 C CA . VAL A 1 89 ? -4.799 -6.710 -6.444 1.00 96.12 89 VAL A CA 1
ATOM 707 C C . VAL A 1 89 ? -6.086 -6.993 -5.660 1.00 96.12 89 VAL A C 1
ATOM 709 O O . VAL A 1 89 ? -6.218 -8.029 -5.008 1.00 96.12 89 VAL A O 1
ATOM 712 N N . GLY A 1 90 ? -7.070 -6.096 -5.776 1.00 96.56 90 GLY A N 1
ATOM 713 C CA . GLY A 1 90 ? -8.381 -6.224 -5.131 1.00 96.56 90 GLY A CA 1
ATOM 714 C C . GLY A 1 90 ? -8.431 -5.663 -3.706 1.00 96.56 90 GLY A C 1
ATOM 715 O O . GLY A 1 90 ? -7.487 -5.075 -3.204 1.00 96.56 90 GLY A O 1
ATOM 716 N N . SER A 1 91 ? -9.561 -5.808 -3.016 1.00 97.31 91 SER A N 1
ATOM 717 C CA . SER A 1 91 ? -9.754 -5.148 -1.713 1.00 97.31 91 SER A CA 1
ATOM 718 C C . SER A 1 91 ? -9.242 -5.938 -0.502 1.00 97.31 91 SER A C 1
ATOM 720 O O . SER A 1 91 ? -9.234 -5.422 0.617 1.00 97.31 91 SER A O 1
ATOM 722 N N . LYS A 1 92 ? -8.791 -7.184 -0.698 1.00 97.88 92 LYS A N 1
ATOM 723 C CA . LYS A 1 92 ? -8.302 -8.071 0.372 1.00 97.88 92 LYS A CA 1
ATOM 724 C C . L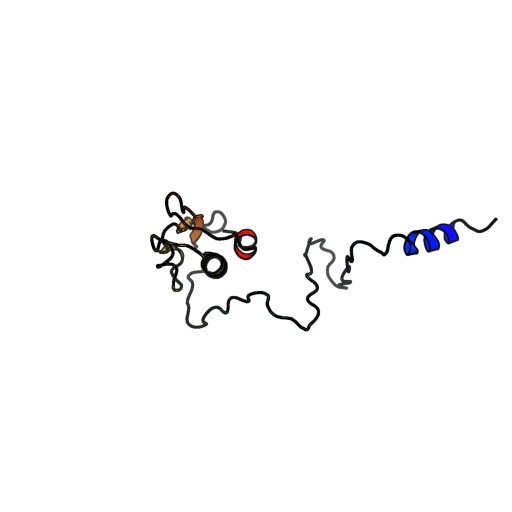YS A 1 92 ? -6.839 -7.773 0.723 1.00 97.88 92 LYS A C 1
ATOM 726 O O . LYS A 1 92 ? -5.980 -8.639 0.583 1.00 97.88 92 LYS A O 1
ATOM 731 N N . VAL A 1 93 ? -6.559 -6.567 1.212 1.00 97.88 93 VAL A N 1
ATOM 732 C CA . VAL A 1 93 ? -5.195 -6.073 1.499 1.00 97.88 93 VAL A CA 1
ATOM 733 C C . VAL A 1 93 ? -4.386 -7.026 2.382 1.00 97.88 93 VAL A C 1
ATOM 735 O O . VAL A 1 93 ? -3.245 -7.338 2.076 1.00 97.88 93 VAL A O 1
ATOM 738 N N . CYS A 1 94 ? -4.992 -7.585 3.429 1.00 97.81 94 CYS A N 1
ATOM 739 C CA . CYS A 1 94 ? -4.311 -8.516 4.336 1.00 97.81 94 CYS A CA 1
ATOM 740 C C . CYS A 1 94 ? -3.976 -9.887 3.720 1.00 97.81 94 CYS A C 1
ATOM 742 O O . CYS A 1 94 ? -3.417 -10.737 4.404 1.00 97.81 94 CYS A O 1
ATOM 744 N N . SER A 1 95 ? -4.387 -10.148 2.474 1.00 98.31 95 SER A N 1
ATOM 745 C CA . SER A 1 95 ? -3.995 -11.349 1.722 1.00 98.31 95 SER A CA 1
ATOM 746 C C . SER A 1 95 ? -2.805 -11.107 0.790 1.00 98.31 95 SER A C 1
ATOM 748 O O . SER A 1 95 ? -2.327 -12.038 0.142 1.00 98.31 95 SER A O 1
ATOM 750 N N . TYR A 1 96 ? -2.329 -9.865 0.709 1.00 98.50 96 TYR A N 1
ATOM 751 C CA . TYR A 1 96 ? -1.184 -9.496 -0.106 1.00 98.50 96 TYR A CA 1
ATOM 752 C C . TYR A 1 96 ? 0.094 -10.105 0.466 1.00 98.50 96 TYR A C 1
ATOM 754 O O . TYR A 1 96 ? 0.292 -10.175 1.678 1.00 98.50 96 TYR A O 1
ATOM 762 N N . LYS A 1 97 ? 0.982 -10.564 -0.417 1.00 98.31 97 LYS A N 1
ATOM 763 C CA . LYS A 1 97 ? 2.246 -11.168 -0.006 1.00 98.31 97 LYS A CA 1
ATOM 764 C C . LYS A 1 97 ? 3.112 -10.096 0.654 1.00 98.31 97 LYS A C 1
ATOM 766 O O . LYS A 1 97 ? 3.226 -8.993 0.123 1.00 98.31 97 LYS A O 1
ATOM 771 N N . GLY A 1 98 ? 3.688 -10.427 1.808 1.00 97.25 98 GLY A N 1
ATOM 772 C CA . GLY A 1 98 ? 4.497 -9.506 2.606 1.00 97.25 98 GLY A CA 1
ATOM 773 C C . GLY A 1 98 ? 3.697 -8.487 3.420 1.00 97.25 98 GLY A C 1
ATOM 774 O O . GLY A 1 98 ? 4.309 -7.731 4.156 1.00 97.25 98 GLY A O 1
ATOM 775 N N . VAL A 1 99 ? 2.362 -8.461 3.339 1.00 98.19 99 VAL A N 1
ATOM 776 C CA . VAL A 1 99 ? 1.515 -7.570 4.147 1.00 98.19 99 VAL A CA 1
ATOM 777 C C . VAL A 1 99 ? 0.946 -8.346 5.327 1.00 98.19 99 VAL A C 1
ATOM 779 O O . VAL A 1 99 ? 0.281 -9.365 5.148 1.00 98.19 99 VAL A O 1
ATOM 782 N N . TYR A 1 100 ? 1.165 -7.842 6.538 1.00 97.50 100 TYR A N 1
ATOM 783 C CA . TYR A 1 100 ? 0.700 -8.467 7.770 1.00 97.50 100 TYR A CA 1
ATOM 784 C C . TYR A 1 100 ? -0.300 -7.557 8.460 1.00 97.50 100 TYR A C 1
ATOM 786 O O . TYR A 1 100 ? -0.007 -6.398 8.741 1.00 97.50 100 TYR A O 1
ATOM 794 N N . CYS A 1 101 ? -1.486 -8.088 8.746 1.00 97.06 101 CYS A N 1
ATOM 795 C CA . CYS A 1 101 ? -2.508 -7.375 9.498 1.00 97.06 101 CYS A CA 1
ATOM 796 C C . CYS A 1 101 ? -2.580 -7.873 10.937 1.00 97.06 101 CYS A C 1
ATOM 798 O O . CYS A 1 101 ? -2.433 -9.067 11.195 1.00 97.06 101 CYS A O 1
ATOM 800 N N . ALA A 1 102 ? -2.880 -6.961 11.852 1.00 96.75 102 ALA A N 1
ATOM 801 C CA . ALA A 1 102 ? -3.144 -7.259 13.248 1.00 96.75 102 ALA A CA 1
ATOM 802 C C . ALA A 1 102 ? -4.344 -6.447 13.736 1.00 96.75 102 ALA A C 1
ATOM 804 O O . ALA A 1 102 ? -4.861 -5.570 13.040 1.00 96.75 102 ALA A O 1
ATOM 805 N N . GLN A 1 103 ? -4.806 -6.764 14.937 1.00 96.38 103 GLN A N 1
ATOM 806 C CA . GLN A 1 103 ? -5.875 -6.020 15.573 1.00 96.38 103 GLN A CA 1
ATOM 807 C C . GLN A 1 103 ? -5.428 -4.578 15.856 1.00 96.38 103 GLN A C 1
ATOM 809 O O . GLN A 1 103 ? -4.309 -4.377 16.329 1.00 96.38 103 GLN A O 1
ATOM 814 N N . SER A 1 104 ? -6.276 -3.579 15.577 1.00 93.75 104 SER A N 1
ATOM 815 C CA . SER A 1 104 ? -5.926 -2.194 15.910 1.00 93.75 104 SER A CA 1
ATOM 816 C C . SER A 1 104 ? -5.736 -2.030 17.426 1.00 93.75 104 SER A C 1
ATOM 818 O O . SER A 1 104 ? -6.621 -2.434 18.186 1.00 93.75 104 SER A O 1
ATOM 820 N N . PRO A 1 105 ? -4.653 -1.370 17.882 1.00 90.31 105 PRO A N 1
ATOM 821 C CA . PRO A 1 105 ? -4.454 -1.044 19.296 1.00 90.31 105 PRO A CA 1
ATOM 822 C C . PRO A 1 105 ? -5.538 -0.128 19.880 1.00 90.31 105 PRO A C 1
ATOM 824 O O . PRO A 1 105 ? -5.729 -0.095 21.091 1.00 90.31 105 PRO A O 1
ATOM 827 N N . THR A 1 106 ? -6.229 0.642 19.033 1.00 90.56 106 THR A N 1
ATOM 828 C CA . THR A 1 106 ? -7.268 1.600 19.448 1.00 90.56 106 THR A CA 1
ATOM 829 C C . THR A 1 106 ? -8.684 1.053 19.300 1.00 90.56 106 THR A C 1
ATOM 831 O O . THR A 1 106 ? -9.611 1.604 19.890 1.00 90.56 106 THR A O 1
ATOM 834 N N . ASN A 1 107 ? -8.874 -0.004 18.505 1.00 89.69 107 ASN A N 1
ATOM 835 C CA . ASN A 1 107 ? -10.178 -0.609 18.262 1.00 89.69 107 ASN A CA 1
ATOM 836 C C . ASN A 1 107 ? -10.034 -2.097 17.911 1.00 89.69 107 ASN A C 1
ATOM 838 O O . ASN A 1 107 ? -9.742 -2.481 16.775 1.00 89.69 107 ASN A O 1
ATOM 842 N N . ASP A 1 108 ? -10.316 -2.951 18.886 1.00 90.50 108 ASP A N 1
ATOM 843 C CA . ASP A 1 108 ? -10.210 -4.400 18.752 1.00 90.50 108 ASP A CA 1
ATOM 844 C C . ASP A 1 108 ? -11.297 -5.058 17.882 1.00 90.50 108 ASP A C 1
ATOM 846 O O . ASP A 1 108 ? -11.264 -6.264 17.651 1.00 90.50 108 ASP A O 1
ATOM 850 N N . SER A 1 109 ? -12.220 -4.277 17.320 1.00 90.62 109 SER A N 1
ATOM 851 C CA . SER A 1 109 ? -13.229 -4.769 16.379 1.00 90.62 109 SER A CA 1
ATO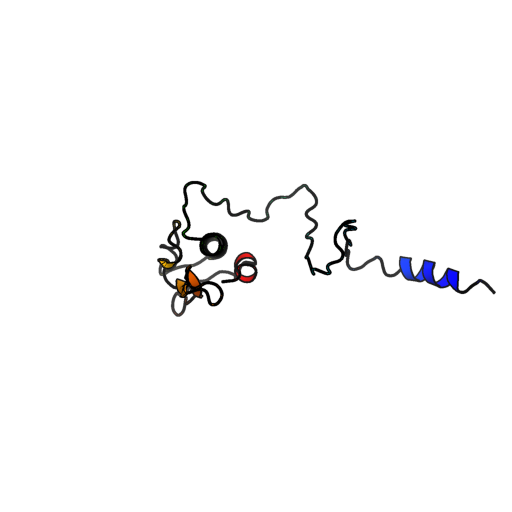M 852 C C . SER A 1 109 ? -12.759 -4.737 14.919 1.00 90.62 109 SER A C 1
ATOM 854 O O . SER A 1 109 ? -13.374 -5.375 14.065 1.00 90.62 109 SER A O 1
ATOM 856 N N . HIS A 1 110 ? -11.661 -4.035 14.600 1.00 91.62 110 HIS A N 1
ATOM 857 C CA . HIS A 1 110 ? -11.133 -3.942 13.232 1.00 91.62 110 HIS A CA 1
ATOM 858 C C . HIS A 1 110 ? -9.622 -4.157 13.146 1.00 91.62 110 HIS A C 1
ATOM 860 O O . HIS A 1 110 ? -8.836 -3.582 13.901 1.00 91.62 110 HIS A O 1
ATOM 866 N N . ARG A 1 111 ? -9.208 -4.946 12.155 1.00 95.19 111 ARG A N 1
ATOM 867 C CA . ARG A 1 111 ? -7.795 -5.140 11.833 1.00 95.19 111 ARG A CA 1
ATOM 868 C C . ARG A 1 111 ? -7.255 -4.035 10.930 1.00 95.19 111 ARG A C 1
ATOM 870 O O . ARG A 1 111 ? -7.959 -3.534 10.050 1.00 95.19 111 ARG A O 1
ATOM 877 N N . VAL A 1 112 ? -5.985 -3.723 11.130 1.00 95.69 112 VAL A N 1
ATOM 878 C CA . VAL A 1 112 ? -5.183 -2.788 10.338 1.00 95.69 112 VAL A CA 1
ATOM 879 C C . VAL A 1 112 ? -3.963 -3.524 9.799 1.00 95.69 112 VAL A C 1
ATOM 881 O O . VAL A 1 112 ? -3.611 -4.592 10.302 1.00 95.69 112 VAL A O 1
ATOM 884 N N . VAL A 1 113 ? -3.328 -2.988 8.760 1.00 96.00 113 VAL A N 1
ATOM 885 C CA . VAL A 1 113 ? -1.997 -3.464 8.370 1.00 96.00 113 VAL A CA 1
ATOM 886 C C . VAL A 1 113 ? -1.041 -3.038 9.478 1.00 96.00 113 VAL A C 1
ATOM 888 O O . VAL A 1 113 ? -1.043 -1.879 9.833 1.00 96.00 113 VAL A O 1
ATOM 891 N N . ALA A 1 114 ? -0.283 -3.966 10.047 1.00 95.75 114 ALA A N 1
ATOM 892 C CA . ALA A 1 114 ? 0.631 -3.715 11.162 1.00 95.75 114 ALA A CA 1
ATOM 893 C C . ALA A 1 114 ? 2.105 -3.876 10.767 1.00 95.75 114 ALA A C 1
ATOM 895 O O . ALA A 1 114 ? 3.001 -3.571 11.550 1.00 95.75 114 ALA A O 1
ATOM 896 N N . GLY A 1 115 ? 2.373 -4.393 9.568 1.00 95.94 115 GLY A N 1
ATOM 897 C CA . GLY A 1 115 ? 3.730 -4.558 9.076 1.00 95.94 115 GLY A CA 1
ATOM 898 C C . GLY A 1 115 ? 3.780 -4.935 7.606 1.00 95.94 115 GLY A C 1
ATOM 899 O O . GLY A 1 115 ? 2.849 -5.540 7.064 1.00 95.94 115 GLY A O 1
ATOM 900 N N . ILE A 1 116 ? 4.899 -4.582 6.978 1.00 96.38 116 ILE A N 1
ATOM 901 C CA . ILE A 1 116 ? 5.243 -4.997 5.624 1.00 96.38 116 ILE A CA 1
ATOM 902 C C . ILE A 1 116 ? 6.652 -5.586 5.646 1.00 96.38 116 ILE A C 1
ATOM 904 O O . ILE A 1 116 ? 7.585 -4.942 6.119 1.00 96.38 116 ILE A O 1
ATOM 908 N N . ASP A 1 117 ? 6.797 -6.803 5.134 1.00 96.69 117 ASP A N 1
ATOM 909 C CA . ASP A 1 117 ? 8.069 -7.508 5.018 1.00 96.69 117 ASP A CA 1
ATOM 910 C C . ASP A 1 117 ? 8.291 -7.936 3.564 1.00 96.69 117 ASP A C 1
ATOM 912 O O . ASP A 1 117 ? 7.601 -8.815 3.039 1.00 96.69 117 ASP A O 1
ATOM 916 N N . LEU A 1 118 ? 9.261 -7.285 2.923 1.00 96.00 118 LEU A N 1
ATOM 917 C CA . LEU A 1 118 ? 9.719 -7.576 1.563 1.00 96.00 118 LEU A CA 1
ATOM 918 C C . LEU A 1 118 ? 11.151 -8.128 1.557 1.00 96.00 118 LEU A C 1
ATOM 920 O O . LEU A 1 118 ? 11.846 -8.051 0.541 1.00 96.00 118 LEU A O 1
ATOM 924 N N . ASN A 1 119 ? 11.629 -8.651 2.690 1.00 95.75 119 ASN A N 1
ATOM 925 C CA . ASN A 1 119 ? 12.964 -9.222 2.769 1.00 95.75 119 ASN A CA 1
ATOM 926 C C . ASN A 1 119 ? 13.125 -10.331 1.721 1.00 95.75 119 ASN A C 1
ATOM 928 O O . ASN A 1 119 ? 12.242 -11.166 1.521 1.00 95.75 119 ASN A O 1
ATOM 932 N N . HIS A 1 120 ? 14.276 -10.325 1.045 1.00 95.94 120 HIS A N 1
ATOM 933 C CA . HIS A 1 120 ? 14.618 -11.267 -0.028 1.00 95.94 120 HIS A CA 1
ATOM 934 C C . HIS A 1 120 ? 13.687 -11.237 -1.259 1.00 95.94 120 HIS A C 1
ATOM 936 O O . HIS A 1 120 ? 13.688 -12.187 -2.039 1.00 95.94 120 HIS A O 1
ATOM 942 N N . ALA A 1 121 ? 12.916 -10.163 -1.465 1.00 95.62 121 ALA A N 1
ATOM 943 C CA . ALA A 1 121 ? 12.032 -10.035 -2.627 1.00 95.62 121 ALA A CA 1
ATOM 944 C C . ALA A 1 121 ? 12.732 -9.565 -3.919 1.00 95.62 121 ALA A C 1
ATOM 946 O O . ALA A 1 121 ? 12.142 -9.692 -4.987 1.00 95.62 121 ALA A O 1
ATOM 947 N N . ASP A 1 122 ? 13.963 -9.042 -3.829 1.00 96.44 122 ASP A N 1
ATOM 948 C CA . ASP A 1 122 ? 14.736 -8.493 -4.963 1.00 96.44 122 ASP A CA 1
ATOM 949 C C . ASP A 1 122 ? 13.983 -7.396 -5.752 1.00 96.44 122 ASP A C 1
ATOM 951 O O . ASP A 1 122 ? 14.033 -7.307 -6.976 1.00 96.44 122 ASP A O 1
ATOM 955 N N . ILE A 1 123 ? 13.231 -6.564 -5.027 1.00 97.38 123 ILE A N 1
ATOM 956 C CA . ILE A 1 123 ? 12.425 -5.475 -5.587 1.00 97.38 123 ILE A CA 1
ATOM 957 C C . ILE A 1 123 ? 13.267 -4.203 -5.705 1.00 97.38 123 ILE A C 1
ATOM 959 O O . ILE A 1 123 ? 13.981 -3.838 -4.769 1.00 97.38 123 ILE A O 1
ATOM 963 N N . ALA A 1 124 ? 13.102 -3.471 -6.808 1.00 97.00 124 ALA A N 1
ATOM 964 C CA . ALA A 1 124 ? 13.635 -2.122 -6.967 1.00 97.00 124 ALA A CA 1
ATOM 965 C C . ALA A 1 124 ? 12.526 -1.105 -7.292 1.00 97.00 124 ALA A C 1
ATOM 967 O O . ALA A 1 124 ? 11.631 -1.352 -8.103 1.00 97.00 124 ALA A O 1
ATOM 968 N N . GLY A 1 125 ? 12.596 0.053 -6.636 1.00 95.31 125 GLY A N 1
ATOM 969 C CA . GLY A 1 125 ? 11.594 1.114 -6.695 1.00 95.31 125 GLY A CA 1
ATOM 970 C C . GLY A 1 125 ? 11.970 2.288 -5.793 1.00 95.31 125 GLY A C 1
ATOM 971 O O . GLY A 1 125 ? 13.109 2.384 -5.334 1.00 95.31 125 GLY A O 1
ATOM 972 N N . TYR A 1 126 ? 11.005 3.159 -5.510 1.00 93.31 126 TYR A N 1
ATOM 973 C CA . TYR A 1 126 ? 11.118 4.200 -4.482 1.00 93.31 126 TYR A CA 1
ATOM 974 C C . TYR A 1 126 ? 9.927 4.149 -3.518 1.00 93.31 126 TYR A C 1
ATOM 976 O O . TYR A 1 126 ? 8.899 3.542 -3.818 1.00 93.31 126 TYR A O 1
ATOM 984 N N . LEU A 1 127 ? 10.075 4.760 -2.340 1.00 92.00 127 LEU A N 1
ATOM 985 C CA . LEU A 1 127 ? 8.991 4.885 -1.362 1.00 92.00 127 LEU A CA 1
ATOM 986 C C . LEU A 1 127 ? 8.183 6.152 -1.670 1.00 92.00 127 LEU A C 1
ATOM 988 O O . LEU A 1 127 ? 8.732 7.250 -1.544 1.00 92.00 127 LEU A O 1
ATOM 992 N N . PRO A 1 128 ? 6.914 6.037 -2.089 1.00 88.94 128 PRO A N 1
ATOM 993 C CA . PRO A 1 128 ? 6.107 7.203 -2.404 1.00 88.94 128 PRO A CA 1
ATOM 994 C C . PRO A 1 128 ? 5.535 7.835 -1.114 1.00 88.94 128 PRO A C 1
ATOM 996 O O . PRO A 1 128 ? 5.394 7.152 -0.091 1.00 88.94 128 PRO A O 1
ATOM 999 N N . PRO A 1 129 ? 5.207 9.139 -1.120 1.00 82.38 129 PRO A N 1
ATOM 1000 C CA . PRO A 1 129 ? 4.732 9.858 0.069 1.00 82.38 129 PRO A CA 1
ATOM 1001 C C . PRO A 1 129 ? 3.415 9.307 0.648 1.00 82.38 129 PRO A C 1
ATOM 1003 O O . PRO A 1 129 ? 3.151 9.444 1.846 1.00 82.38 129 PRO A O 1
ATOM 1006 N N . GLU A 1 130 ? 2.602 8.630 -0.159 1.00 81.12 130 GLU A N 1
ATOM 1007 C CA . GLU A 1 130 ? 1.363 7.957 0.243 1.00 81.12 130 GLU A CA 1
ATOM 1008 C C . GLU A 1 130 ? 1.616 6.851 1.277 1.00 81.12 130 GLU A C 1
ATOM 1010 O O . GLU A 1 130 ? 0.759 6.587 2.121 1.00 81.12 130 GLU A O 1
ATOM 1015 N N . LEU A 1 131 ? 2.798 6.222 1.249 1.00 77.44 131 LEU A N 1
ATOM 1016 C CA . LEU A 1 131 ? 3.176 5.190 2.214 1.00 77.44 131 LEU A CA 1
ATOM 1017 C C . LEU A 1 131 ? 3.492 5.789 3.589 1.00 77.44 131 LEU A C 1
ATOM 1019 O O . LEU A 1 131 ? 3.117 5.216 4.603 1.00 77.44 131 LEU A O 1
ATOM 1023 N N . ALA A 1 132 ? 4.136 6.959 3.623 1.00 67.94 132 ALA A N 1
ATOM 1024 C CA . ALA A 1 132 ? 4.499 7.647 4.864 1.00 67.94 132 ALA A CA 1
ATOM 1025 C C . ALA A 1 132 ? 3.318 8.390 5.511 1.00 67.94 132 ALA A C 1
ATOM 1027 O O . ALA A 1 132 ? 3.292 8.595 6.721 1.00 67.94 132 ALA A O 1
ATOM 1028 N N . SER A 1 133 ? 2.351 8.821 4.700 1.00 63.09 133 SER A N 1
ATOM 1029 C CA . SER A 1 133 ? 1.152 9.541 5.154 1.00 63.09 133 SER A CA 1
ATOM 1030 C C . SER A 1 133 ? -0.002 8.617 5.537 1.00 63.09 133 SER A C 1
ATOM 1032 O O . SER A 1 133 ? -0.928 9.032 6.237 1.00 63.09 133 SER A O 1
ATOM 1034 N N . SER A 1 134 ? 0.055 7.355 5.119 1.00 61.81 134 SER A N 1
ATOM 1035 C CA . SER A 1 134 ? -0.869 6.336 5.588 1.00 61.81 134 SER A CA 1
ATOM 1036 C C . SER A 1 134 ? -0.384 5.869 6.951 1.00 61.81 134 SER A C 1
ATOM 1038 O O . SER A 1 134 ? 0.706 5.324 7.068 1.00 61.81 134 SER A O 1
ATOM 1040 N N . GLN A 1 135 ? -1.170 6.117 7.997 1.00 57.50 135 GLN A N 1
ATOM 1041 C CA . GLN A 1 135 ? -0.958 5.477 9.294 1.00 57.50 135 GLN A CA 1
ATOM 1042 C C . GLN A 1 135 ? -1.242 3.979 9.125 1.00 57.50 135 GLN A C 1
ATOM 1044 O O . GLN A 1 135 ? -2.377 3.531 9.295 1.00 57.50 135 GLN A O 1
ATOM 1049 N N . ILE A 1 136 ? -0.222 3.261 8.659 1.00 55.78 136 ILE A N 1
ATOM 1050 C CA . ILE A 1 136 ? -0.119 1.806 8.637 1.00 55.78 136 ILE A CA 1
ATOM 1051 C C . ILE A 1 136 ? 0.401 1.402 10.015 1.00 55.78 136 ILE A C 1
ATOM 1053 O O . ILE A 1 136 ? 1.494 1.885 10.382 1.00 55.78 136 ILE A O 1
#

Secondary structure (DSSP, 8-state):
---GGGHHHHHHHHSTTS--------SS-------------SS---S------TT---SSHHHHHHHHHHHHHHHHEEE-TT-TTTT--SS-GGGSTTEEEEE-SS-TTSEEEEEE--TT---EE---HHHHHS--

Sequence (136 aa):
MKPVELLLSELNAAWQRAIHISYCKDQQTTVIYTKICSATDEDDEQGLAVAVDPNLRFENPSLRQAYIALQAWKSAIYSDPLNFTANWVGSKVCSYKGVYCAQSPTNDSHRVVAGIDLNHADIAGYLPPELASSQI

pLDDT: mean 75.18, std 24.01, range [37.59, 98.5]

Organism: Quercus suber (NCBI:txid58331)

InterPro domains:
  IPR013210 Leucine-rich repeat-containing N-terminal, plant-type [PF08263] (69-101)
  IPR032675 Leucine-rich repeat domain superfamily [G3DSA:3.80.10.10] (64-135)
  IPR051582 Leucine-rich repeat extensin-like regulator [PTHR32093] (28-132)

Foldseek 3Di:
DDDPVVVVVVVVVVPVPDDDDDDDPDPDDPDDDPDDDDDDDPPDPPPPPPPDDPPADAPDVLLVLVLSQLVVQVVQWPDQPPCQQVPSDTSPNCVRRQWHWDQDPVHNVDIHGPGGDCPPRPIDGDRDVSNVPRPD

Radius of gyration: 22.66 Å; chains: 1; bounding box: 32×75×33 Å